Protein AF-A0A2G9V760-F1 (afdb_monomer_lite)

Foldseek 3Di:
DFDKWWDFAWDADPVRDDDLQPTFGPDILDTDRDSCRRVVSIDTDPSDDPPDDPDCVVVDKDKDWDFDADPVRHTPDIDIDIHGPDDPQWDWDFDDPPNDTDIDIHHHDDPD

Secondary structure (DSSP, 8-state):
-PPEE--EE----TTS---TTT---SEESS-SS-TTHHHHT-EE-TTS-TT-----SS-PPEEEEEEEE-TT--EEEEEEEEE-SS-TTPEEEEEEETTEEEEEEE-SS---

Radius of gyration: 19.35 Å; chains: 1; bounding box: 44×24×63 Å

InterPro domains:
  IPR006862 Acyl-CoA thioester hydrolase/bile acid-CoA amino acid N-acetyltransferase [PF04775] (7-97)
  IPR042490 Acyl-CoA thioester hydrolase/BAAT, N-terminal [G3DSA:2.60.40.2240] (4-86)

Organism: Teladorsagia circumcincta (NCBI:txid45464)

Sequence (112 aa):
MGMLFGRGVYKADNQGVIDLAKTAPLRGTYAGVRPMGLFEGLMPSDKFRFGNYCKCTPPDPFHFDLELRDDACKLLQSTPLIKRWLHPAVLRKEIEEDGICGTLFLPPGKTH

pLDDT: mean 89.63, std 10.76, range [46.47, 98.0]

Structure (mmCIF, N/CA/C/O backbone):
data_AF-A0A2G9V760-F1
#
_entry.id   AF-A0A2G9V760-F1
#
loop_
_atom_site.group_PDB
_atom_site.id
_atom_site.t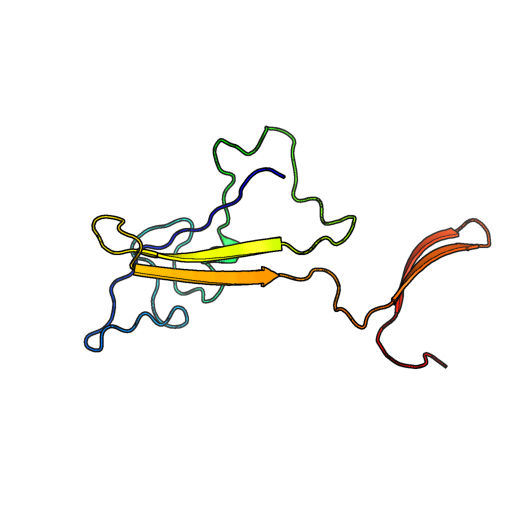ype_symbol
_atom_site.label_atom_id
_atom_site.label_alt_id
_atom_site.label_comp_id
_atom_site.label_asym_id
_atom_site.label_entity_id
_atom_site.label_seq_id
_atom_site.pdbx_PDB_ins_code
_atom_site.Cartn_x
_atom_site.Cartn_y
_atom_site.Cartn_z
_atom_site.occupancy
_atom_site.B_iso_or_equiv
_atom_site.auth_seq_id
_atom_site.auth_comp_id
_atom_site.auth_asym_id
_atom_site.auth_atom_id
_atom_site.pdbx_PDB_model_num
ATOM 1 N N . MET A 1 1 ? 6.335 12.071 12.307 1.00 60.12 1 MET A N 1
ATOM 2 C CA . MET A 1 1 ? 6.426 10.764 11.624 1.00 60.12 1 MET A CA 1
ATOM 3 C C . MET A 1 1 ? 7.579 10.846 10.634 1.00 60.12 1 MET A C 1
ATOM 5 O O . MET A 1 1 ? 7.648 11.842 9.927 1.00 60.12 1 MET A O 1
ATOM 9 N N . GLY A 1 2 ? 8.518 9.897 10.621 1.00 71.12 2 GLY A N 1
ATOM 10 C CA . GLY A 1 2 ? 9.500 9.843 9.532 1.00 71.12 2 GLY A CA 1
ATOM 11 C C . GLY A 1 2 ? 8.804 9.478 8.218 1.00 71.12 2 GLY A C 1
ATOM 12 O O . GLY A 1 2 ? 7.768 8.817 8.245 1.00 71.12 2 GLY A O 1
ATOM 13 N 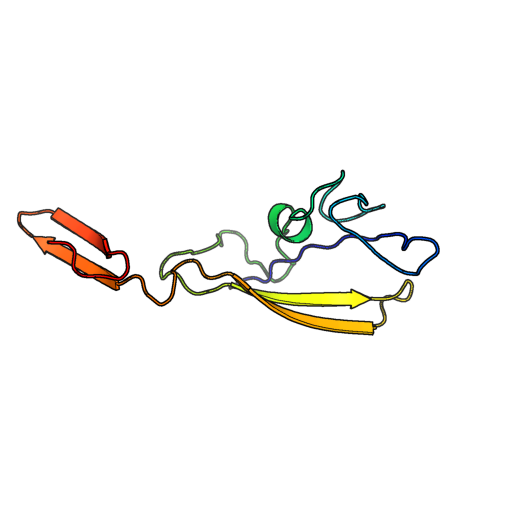N . MET A 1 3 ? 9.341 9.915 7.082 1.00 83.38 3 MET A N 1
ATOM 14 C CA . MET A 1 3 ? 8.775 9.570 5.777 1.00 83.38 3 MET A CA 1
ATOM 15 C C . MET A 1 3 ? 9.224 8.159 5.383 1.00 83.38 3 MET A C 1
ATOM 17 O O . MET A 1 3 ? 10.420 7.857 5.428 1.00 83.38 3 MET A O 1
ATOM 21 N N . LEU A 1 4 ? 8.265 7.312 5.019 1.00 89.44 4 LEU A N 1
ATOM 22 C CA . LEU A 1 4 ? 8.499 6.036 4.347 1.00 89.44 4 LEU A CA 1
ATOM 23 C C . LEU A 1 4 ? 8.314 6.233 2.846 1.00 89.44 4 LEU A C 1
ATOM 25 O O . LEU A 1 4 ? 7.501 7.058 2.430 1.00 89.44 4 LEU A O 1
ATOM 29 N N . PHE A 1 5 ? 9.030 5.461 2.041 1.00 93.06 5 PHE A N 1
ATOM 30 C CA . PHE A 1 5 ? 8.857 5.476 0.596 1.00 93.06 5 PHE A CA 1
ATOM 31 C C . PHE A 1 5 ? 8.963 4.069 0.014 1.00 93.06 5 PHE A C 1
ATOM 33 O O . PHE A 1 5 ? 9.691 3.219 0.522 1.00 93.06 5 PHE A O 1
ATOM 40 N N . GLY A 1 6 ? 8.237 3.841 -1.073 1.00 95.62 6 GLY A N 1
ATOM 41 C CA . GLY A 1 6 ? 8.337 2.652 -1.908 1.00 95.62 6 GLY A CA 1
ATOM 42 C C . GLY A 1 6 ? 8.549 3.102 -3.344 1.00 95.62 6 GLY A C 1
ATOM 43 O O . GLY A 1 6 ? 8.011 4.128 -3.757 1.00 95.62 6 GLY A O 1
ATOM 44 N N . ARG A 1 7 ? 9.366 2.376 -4.106 1.00 96.44 7 ARG A N 1
ATOM 45 C CA . ARG A 1 7 ? 9.651 2.727 -5.503 1.00 96.44 7 ARG A CA 1
ATOM 46 C C . ARG A 1 7 ? 9.768 1.473 -6.345 1.00 96.44 7 ARG A C 1
ATOM 48 O O . ARG A 1 7 ? 10.440 0.530 -5.941 1.00 96.44 7 ARG A O 1
ATOM 55 N N . GLY A 1 8 ? 9.214 1.510 -7.548 1.00 97.31 8 GLY A N 1
ATOM 56 C CA . GLY A 1 8 ? 9.463 0.527 -8.595 1.00 97.31 8 GLY A CA 1
ATOM 57 C C . GLY A 1 8 ? 9.684 1.232 -9.927 1.00 97.31 8 GLY A C 1
ATOM 58 O O . GLY A 1 8 ? 9.033 2.230 -10.217 1.00 97.31 8 GLY A O 1
ATOM 59 N N . VAL A 1 9 ? 10.636 0.739 -10.712 1.00 97.75 9 VAL A N 1
ATOM 60 C CA . VAL A 1 9 ? 10.829 1.135 -12.109 1.00 97.75 9 VAL A CA 1
ATOM 61 C C . VAL A 1 9 ? 10.237 0.036 -12.968 1.00 97.75 9 VAL A C 1
ATOM 63 O O . VAL A 1 9 ? 10.626 -1.121 -12.823 1.00 97.75 9 VAL A O 1
ATOM 66 N N . TYR A 1 10 ? 9.323 0.392 -13.860 1.00 97.56 10 TYR A N 1
ATOM 67 C CA . TYR A 1 10 ? 8.603 -0.553 -14.706 1.00 97.56 10 TYR A CA 1
ATOM 68 C C . TYR A 1 10 ? 8.820 -0.209 -16.169 1.00 97.56 10 TYR A C 1
ATOM 70 O O . TYR A 1 10 ? 9.096 0.937 -16.518 1.00 97.56 10 TYR A O 1
ATOM 78 N N . LYS A 1 11 ? 8.655 -1.215 -17.020 1.00 96.31 11 LYS A N 1
ATOM 79 C CA . LYS A 1 11 ? 8.477 -1.015 -18.450 1.00 96.31 11 LYS A CA 1
ATOM 80 C C . LYS A 1 11 ? 6.988 -1.151 -18.740 1.00 96.31 11 LYS A C 1
ATOM 82 O O . LYS A 1 11 ? 6.410 -2.183 -18.410 1.00 96.31 11 LYS A O 1
ATOM 87 N N . ALA A 1 12 ? 6.391 -0.113 -19.314 1.00 96.12 12 ALA A N 1
ATOM 88 C CA . ALA A 1 12 ? 5.029 -0.199 -19.816 1.00 96.12 12 ALA A CA 1
ATOM 89 C C . ALA A 1 12 ? 4.956 -1.191 -20.988 1.00 96.12 12 ALA A C 1
ATOM 91 O O . ALA A 1 12 ? 5.943 -1.393 -21.704 1.00 96.12 12 ALA A O 1
ATOM 92 N N . ASP A 1 13 ? 3.800 -1.816 -21.169 1.00 95.75 13 ASP A N 1
ATOM 93 C CA . ASP A 1 13 ? 3.550 -2.676 -22.320 1.00 95.75 13 ASP A CA 1
ATOM 94 C C . ASP A 1 13 ? 3.401 -1.870 -23.627 1.00 95.75 13 ASP A C 1
ATOM 96 O O . ASP A 1 13 ? 3.537 -0.644 -23.662 1.00 95.75 13 ASP A O 1
ATOM 100 N N . ASN A 1 14 ? 3.116 -2.563 -24.733 1.00 96.94 14 ASN A N 1
ATOM 101 C CA . ASN A 1 14 ? 2.961 -1.938 -26.051 1.00 96.94 14 ASN A CA 1
ATOM 102 C C . ASN A 1 14 ? 1.758 -0.978 -26.139 1.00 96.94 14 ASN A C 1
ATOM 104 O O . ASN A 1 14 ? 1.645 -0.247 -27.120 1.00 96.94 14 ASN A O 1
ATOM 108 N N . GLN A 1 15 ? 0.860 -0.986 -25.149 1.00 97.25 15 GLN A N 1
ATOM 109 C CA . GLN A 1 15 ? -0.266 -0.060 -25.033 1.00 97.25 15 GLN A CA 1
ATOM 110 C C . GLN A 1 15 ? 0.025 1.090 -24.055 1.00 97.25 15 GLN A C 1
ATOM 112 O O . GLN A 1 15 ? -0.831 1.948 -23.852 1.00 97.25 15 GLN A O 1
ATOM 117 N N . GLY A 1 16 ? 1.221 1.138 -23.460 1.00 95.62 16 GLY A N 1
ATOM 118 C CA . GLY A 1 16 ? 1.589 2.150 -22.472 1.00 95.62 16 GLY A CA 1
ATOM 119 C C . GLY A 1 16 ? 1.038 1.870 -21.071 1.00 95.62 16 GLY A C 1
ATOM 120 O O . GLY A 1 16 ? 0.992 2.783 -20.249 1.00 95.62 16 GLY A O 1
ATOM 121 N N . VAL A 1 17 ? 0.637 0.629 -20.773 1.00 96.88 17 VAL A N 1
ATOM 122 C CA . VAL A 1 17 ? 0.046 0.248 -19.484 1.00 96.88 17 VAL A CA 1
ATOM 123 C C . VAL A 1 17 ? 1.081 -0.430 -18.587 1.00 96.88 17 VAL A C 1
ATOM 125 O O . VAL A 1 17 ? 1.886 -1.252 -19.025 1.00 96.88 17 VAL A O 1
ATOM 128 N N . ILE A 1 18 ? 1.049 -0.092 -17.296 1.00 95.94 18 ILE A N 1
ATOM 129 C CA . ILE A 1 18 ? 1.782 -0.799 -16.240 1.00 95.94 18 ILE A CA 1
ATOM 130 C C . ILE A 1 18 ? 0.749 -1.476 -15.337 1.00 95.94 18 ILE A C 1
ATOM 132 O O . ILE A 1 18 ? 0.133 -0.832 -14.491 1.00 95.94 18 ILE A O 1
ATOM 136 N N . ASP A 1 19 ? 0.566 -2.784 -15.511 1.00 96.69 19 ASP A N 1
ATOM 137 C CA . ASP A 1 19 ? -0.278 -3.607 -14.640 1.00 96.69 19 ASP A CA 1
ATOM 138 C C . ASP A 1 19 ? 0.586 -4.265 -13.554 1.00 96.69 19 ASP A C 1
ATOM 140 O O . ASP A 1 19 ? 1.321 -5.222 -13.822 1.00 96.69 19 ASP A O 1
ATOM 144 N N . LEU A 1 20 ? 0.499 -3.756 -12.320 1.00 96.19 20 LEU A N 1
ATOM 145 C CA . LEU A 1 20 ? 1.271 -4.247 -11.170 1.00 96.19 20 LEU A CA 1
ATOM 146 C C . LEU A 1 20 ? 0.913 -5.685 -10.759 1.00 96.19 20 LEU A C 1
ATOM 148 O O . LEU A 1 20 ? 1.691 -6.328 -10.055 1.00 96.19 20 LEU A O 1
ATOM 152 N N . ALA A 1 21 ? -0.236 -6.210 -11.198 1.00 97.19 21 ALA A N 1
ATOM 153 C CA . ALA A 1 21 ? -0.617 -7.597 -10.947 1.00 97.19 21 ALA A CA 1
ATOM 154 C C . ALA A 1 21 ? 0.025 -8.591 -11.921 1.00 97.19 21 ALA A C 1
ATOM 156 O O . ALA A 1 21 ? -0.049 -9.797 -11.698 1.00 97.19 21 ALA A O 1
ATOM 157 N N . LYS A 1 22 ? 0.666 -8.097 -12.985 1.00 96.88 22 LYS A N 1
ATOM 158 C CA . LYS A 1 22 ? 1.309 -8.923 -14.020 1.00 96.88 22 LYS A CA 1
ATOM 159 C C . LYS A 1 22 ? 2.774 -8.568 -14.249 1.00 96.88 22 LYS A C 1
ATOM 161 O O . LYS A 1 22 ? 3.536 -9.396 -14.737 1.00 96.88 22 LYS A O 1
ATOM 166 N N . THR A 1 23 ? 3.174 -7.352 -13.889 1.00 96.88 23 THR A N 1
ATOM 167 C CA . THR A 1 23 ? 4.486 -6.794 -14.216 1.00 96.88 23 THR A CA 1
ATOM 168 C C . THR A 1 23 ? 5.321 -6.641 -12.955 1.00 96.88 23 THR A C 1
ATOM 170 O O . THR A 1 23 ? 4.978 -5.879 -12.052 1.00 96.88 23 THR A O 1
ATOM 173 N N . ALA A 1 24 ? 6.449 -7.344 -12.898 1.00 97.31 24 ALA A N 1
ATOM 174 C CA . ALA A 1 24 ? 7.447 -7.121 -11.861 1.00 97.31 24 ALA A CA 1
ATOM 175 C C . ALA A 1 24 ? 8.219 -5.814 -12.135 1.00 97.31 24 ALA A C 1
ATOM 177 O O . ALA A 1 24 ? 8.462 -5.482 -13.300 1.00 97.31 24 ALA A O 1
ATOM 178 N N . PRO A 1 25 ? 8.655 -5.078 -11.098 1.00 97.88 25 PRO A N 1
ATOM 179 C CA . PRO A 1 25 ? 9.570 -3.964 -11.297 1.00 97.88 25 PRO A CA 1
ATOM 180 C C . PRO A 1 25 ? 10.914 -4.475 -11.832 1.00 97.88 25 PRO A C 1
ATOM 182 O O . PRO A 1 25 ? 11.426 -5.501 -11.388 1.00 97.88 25 PRO A O 1
ATOM 185 N N . LEU A 1 26 ? 11.525 -3.713 -12.738 1.00 97.75 26 LEU A N 1
ATOM 186 C CA . LEU A 1 26 ? 12.900 -3.925 -13.202 1.00 97.75 26 LEU A CA 1
ATOM 187 C C . LEU A 1 26 ? 13.913 -3.684 -12.075 1.00 97.75 26 LEU A C 1
ATOM 189 O O . LEU A 1 26 ? 14.950 -4.334 -12.003 1.00 97.75 26 LEU A O 1
ATOM 193 N N . ARG A 1 27 ? 13.617 -2.709 -11.209 1.00 97.00 27 ARG A N 1
ATOM 194 C CA . ARG A 1 27 ? 14.373 -2.375 -9.995 1.00 97.00 27 ARG A CA 1
ATOM 195 C C . ARG A 1 27 ? 13.495 -1.573 -9.046 1.00 97.00 27 ARG A C 1
ATOM 197 O O . ARG A 1 27 ? 12.563 -0.902 -9.487 1.00 97.00 27 ARG A O 1
ATOM 204 N N . GLY A 1 28 ? 13.823 -1.562 -7.761 1.00 96.06 28 GLY A N 1
ATOM 205 C CA . GLY A 1 28 ? 13.020 -0.845 -6.779 1.00 96.06 28 GLY A CA 1
ATOM 206 C C . GLY A 1 28 ? 13.266 -1.305 -5.355 1.00 96.06 28 GLY A C 1
ATOM 207 O O . GLY A 1 28 ? 14.271 -1.946 -5.067 1.00 96.06 28 GLY A O 1
ATOM 208 N N . THR A 1 29 ? 12.322 -0.974 -4.482 1.00 97.06 29 THR A N 1
ATOM 209 C CA . THR A 1 29 ? 12.298 -1.395 -3.077 1.00 97.06 29 THR A CA 1
ATOM 210 C C . THR A 1 29 ? 11.674 -2.784 -2.886 1.00 97.06 29 THR A C 1
ATOM 212 O O . THR A 1 29 ? 11.623 -3.300 -1.775 1.00 97.06 29 THR A O 1
ATOM 215 N N . TYR A 1 30 ? 11.215 -3.418 -3.969 1.00 97.50 30 TYR A N 1
ATOM 216 C CA . TYR A 1 30 ? 10.726 -4.793 -3.985 1.00 97.50 30 TYR A CA 1
ATOM 217 C C . TYR A 1 30 ? 11.031 -5.468 -5.336 1.00 97.50 30 TYR A C 1
ATOM 219 O O . TYR A 1 30 ? 11.431 -4.799 -6.290 1.00 97.50 30 TYR A O 1
ATOM 227 N N . ALA A 1 31 ? 10.840 -6.789 -5.415 1.00 97.44 31 ALA A N 1
ATOM 228 C CA . ALA A 1 31 ? 11.064 -7.599 -6.616 1.00 97.44 31 ALA A CA 1
ATOM 229 C C . ALA A 1 31 ? 9.935 -8.623 -6.829 1.00 97.44 31 ALA A C 1
ATOM 231 O O . ALA A 1 31 ? 9.210 -8.952 -5.890 1.00 97.44 31 ALA A O 1
ATOM 232 N N . GLY A 1 32 ? 9.816 -9.162 -8.045 1.00 97.62 32 GLY A N 1
ATOM 233 C CA . GLY A 1 32 ? 8.759 -10.109 -8.416 1.00 97.62 32 GLY A CA 1
ATOM 234 C C . GLY A 1 32 ? 7.397 -9.447 -8.655 1.00 97.62 32 GLY A C 1
ATOM 235 O O . GLY A 1 32 ? 7.222 -8.248 -8.437 1.00 97.62 32 GLY A O 1
ATOM 236 N N . VAL A 1 33 ? 6.428 -10.229 -9.137 1.00 98.00 33 VAL A N 1
ATOM 237 C CA . VAL A 1 33 ? 5.064 -9.747 -9.397 1.00 98.00 33 VAL A CA 1
ATOM 238 C C . VAL A 1 33 ? 4.306 -9.677 -8.073 1.00 98.00 33 VAL A C 1
ATOM 240 O O . VAL A 1 33 ? 3.873 -10.697 -7.540 1.00 98.00 33 VAL A O 1
ATOM 243 N N . ARG A 1 34 ? 4.194 -8.466 -7.518 1.00 97.25 34 ARG A N 1
ATOM 244 C CA . ARG A 1 34 ? 3.496 -8.193 -6.256 1.00 97.25 34 ARG A CA 1
ATOM 245 C C . ARG A 1 34 ? 2.632 -6.936 -6.403 1.00 97.25 34 ARG A C 1
ATOM 247 O O . ARG A 1 34 ? 3.186 -5.840 -6.316 1.00 97.25 34 ARG A O 1
ATOM 254 N N . PRO A 1 35 ? 1.297 -7.060 -6.558 1.00 96.25 35 PRO A N 1
ATOM 255 C CA . PRO A 1 35 ? 0.402 -5.907 -6.709 1.00 96.25 35 PRO A CA 1
ATOM 256 C C . PRO A 1 35 ? 0.557 -4.858 -5.597 1.00 96.25 35 PRO A C 1
ATOM 258 O O . PRO A 1 35 ? 0.512 -3.659 -5.855 1.00 96.25 35 PRO A O 1
ATOM 261 N N . MET A 1 36 ? 0.797 -5.312 -4.362 1.00 96.69 36 MET A N 1
ATOM 262 C CA . MET A 1 36 ? 0.987 -4.467 -3.178 1.00 96.69 36 MET A CA 1
ATOM 263 C C . MET A 1 36 ? 2.459 -4.175 -2.860 1.00 96.69 36 MET A C 1
ATOM 265 O O . MET A 1 36 ? 2.764 -3.577 -1.828 1.00 96.69 36 MET A O 1
ATOM 269 N N . GLY A 1 37 ? 3.387 -4.539 -3.750 1.00 96.81 37 GLY A N 1
ATOM 270 C CA . GLY A 1 37 ? 4.824 -4.487 -3.485 1.00 96.81 37 GLY A CA 1
ATOM 271 C C . GLY A 1 37 ? 5.353 -3.093 -3.134 1.00 96.81 37 GLY A C 1
ATOM 272 O O . GLY A 1 37 ? 6.284 -2.984 -2.339 1.00 96.81 37 GLY A O 1
ATOM 273 N N . LEU A 1 38 ? 4.728 -2.023 -3.645 1.00 95.81 38 LEU A N 1
ATOM 274 C CA . LEU A 1 38 ? 5.072 -0.640 -3.280 1.00 95.81 38 LEU A CA 1
ATOM 275 C C . LEU A 1 38 ? 4.806 -0.328 -1.798 1.00 95.81 38 LEU A C 1
ATOM 277 O O . LEU A 1 38 ? 5.512 0.492 -1.218 1.00 95.81 38 LEU A O 1
ATOM 281 N N . PHE A 1 39 ? 3.816 -0.983 -1.187 1.00 94.38 39 PHE A N 1
ATOM 282 C CA . PHE A 1 39 ? 3.441 -0.798 0.216 1.00 94.38 39 PHE A CA 1
ATOM 283 C C . PHE A 1 39 ? 4.109 -1.822 1.142 1.00 94.38 39 PHE A C 1
ATOM 285 O O . PHE A 1 39 ? 4.413 -1.512 2.290 1.00 94.38 39 PHE A O 1
ATOM 292 N N . GLU A 1 40 ? 4.347 -3.038 0.654 1.00 93.12 40 GLU A N 1
ATOM 293 C CA . GLU A 1 40 ? 5.047 -4.094 1.399 1.00 93.12 40 GLU A CA 1
ATOM 294 C C . GLU A 1 40 ? 6.552 -3.821 1.500 1.00 93.12 40 GLU A C 1
ATOM 296 O O . GLU A 1 40 ? 7.169 -4.092 2.525 1.00 93.12 40 GLU A O 1
ATOM 301 N N . GLY A 1 41 ? 7.142 -3.259 0.442 1.00 93.56 41 GLY A N 1
ATOM 302 C CA . GLY A 1 41 ? 8.555 -2.896 0.363 1.00 93.56 41 GLY A CA 1
ATOM 303 C C . GLY A 1 41 ? 8.833 -1.445 0.752 1.00 93.56 41 GLY A C 1
ATOM 304 O O . GLY A 1 41 ? 9.705 -0.823 0.151 1.00 93.56 41 GLY A O 1
ATOM 305 N N . LEU A 1 42 ? 8.065 -0.860 1.676 1.00 92.62 42 LEU A N 1
ATOM 306 C CA . LEU A 1 42 ? 8.334 0.497 2.158 1.00 92.62 42 LEU A CA 1
ATOM 307 C C . LEU A 1 42 ? 9.649 0.537 2.945 1.00 92.62 42 LEU A C 1
ATOM 309 O O . LEU A 1 42 ? 9.879 -0.272 3.841 1.00 92.62 42 LEU A O 1
ATOM 313 N N . MET A 1 43 ? 10.489 1.524 2.646 1.00 91.31 43 MET A N 1
ATOM 314 C CA . MET A 1 43 ? 11.752 1.781 3.334 1.00 91.31 43 MET A CA 1
ATOM 315 C C . MET A 1 43 ? 11.716 3.137 4.055 1.00 91.31 43 MET A C 1
ATOM 317 O O . MET A 1 43 ? 11.064 4.072 3.578 1.00 91.31 43 MET A O 1
ATOM 321 N N . PRO A 1 44 ? 12.415 3.286 5.194 1.00 88.81 44 PRO A N 1
ATOM 322 C CA . PRO A 1 44 ? 12.620 4.586 5.822 1.00 88.81 44 PRO A CA 1
ATOM 323 C C . PRO A 1 44 ? 13.459 5.498 4.924 1.00 88.81 44 PRO A C 1
ATOM 325 O O . PRO A 1 44 ? 14.487 5.088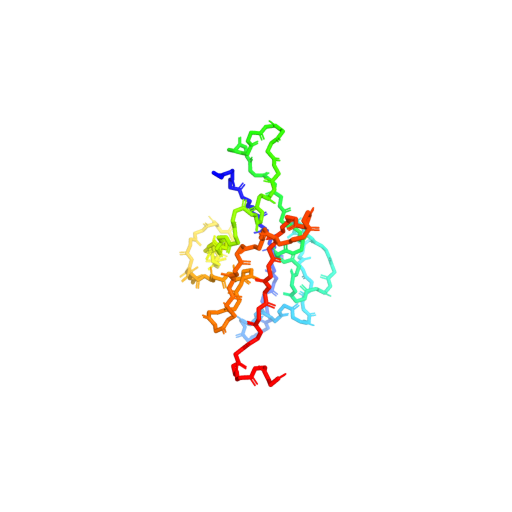 4.396 1.00 88.81 44 PRO A O 1
ATOM 328 N N . SER A 1 45 ? 13.023 6.747 4.762 1.00 86.12 45 SER A N 1
ATOM 329 C CA . SER A 1 45 ? 13.866 7.810 4.197 1.00 86.12 45 SER A CA 1
ATOM 330 C C . SER A 1 45 ? 14.889 8.309 5.220 1.00 86.12 45 SER A C 1
ATOM 332 O O . SER A 1 45 ? 14.744 8.070 6.417 1.00 86.12 45 SER A O 1
ATOM 334 N N . ASP A 1 46 ? 15.843 9.128 4.777 1.00 81.31 46 ASP A N 1
ATOM 335 C CA . ASP A 1 46 ? 16.827 9.789 5.652 1.00 81.31 46 ASP A CA 1
ATOM 336 C C . ASP A 1 46 ? 16.184 10.675 6.737 1.00 81.31 46 ASP A C 1
ATOM 338 O O . ASP A 1 46 ? 16.786 10.977 7.766 1.00 81.31 46 ASP A O 1
ATOM 342 N N . LYS A 1 47 ? 14.921 11.079 6.542 1.00 76.00 47 LYS A N 1
ATOM 343 C CA . LYS A 1 47 ? 14.135 11.841 7.527 1.00 76.00 47 LYS A CA 1
ATOM 344 C C . LYS A 1 47 ? 13.549 10.956 8.633 1.00 76.00 47 LYS A C 1
ATOM 346 O O . LYS A 1 47 ? 12.894 11.456 9.552 1.00 76.00 47 LYS A O 1
ATOM 351 N N . PHE A 1 48 ? 13.730 9.642 8.552 1.00 75.81 48 PHE A N 1
ATOM 352 C CA . PHE A 1 48 ? 13.254 8.689 9.537 1.00 75.81 48 PHE A CA 1
ATOM 353 C C . PHE A 1 48 ? 14.298 8.520 10.647 1.00 75.81 48 PHE A C 1
ATOM 355 O O . PHE A 1 48 ? 15.302 7.832 10.490 1.00 75.81 48 PHE A O 1
ATOM 362 N N . ARG A 1 49 ? 14.070 9.177 11.792 1.00 71.94 49 ARG A N 1
ATOM 363 C CA . ARG A 1 49 ? 14.989 9.089 12.940 1.00 71.94 49 ARG A CA 1
ATOM 364 C C . ARG A 1 49 ? 15.112 7.649 13.444 1.00 71.94 49 ARG A C 1
ATOM 366 O O . ARG A 1 49 ? 14.105 6.958 13.602 1.00 71.94 49 ARG A O 1
ATOM 373 N N . PHE A 1 50 ? 16.342 7.249 13.758 1.00 64.25 50 PHE A N 1
ATOM 374 C CA . PHE A 1 50 ? 16.657 5.969 14.388 1.00 64.25 50 PHE A CA 1
ATOM 375 C C . PHE A 1 50 ? 15.845 5.782 15.682 1.00 64.25 50 PHE A C 1
ATOM 377 O O . PHE A 1 50 ? 15.715 6.715 16.472 1.00 64.25 50 PHE A O 1
ATOM 384 N N . GLY A 1 51 ? 15.268 4.594 15.878 1.00 66.19 51 GLY A N 1
ATOM 385 C CA . GLY A 1 51 ? 14.419 4.276 17.035 1.00 66.19 51 GLY A CA 1
ATOM 386 C C . GLY A 1 51 ? 12.936 4.641 16.887 1.00 66.19 51 GLY A C 1
ATOM 387 O O . GLY A 1 51 ? 12.129 4.248 17.729 1.00 66.19 51 GLY A O 1
ATOM 388 N N . ASN A 1 52 ? 12.536 5.330 15.812 1.00 66.62 52 ASN A N 1
ATOM 389 C CA . ASN A 1 52 ? 11.120 5.437 15.473 1.00 66.62 52 ASN A CA 1
ATOM 390 C C . ASN A 1 52 ? 10.607 4.111 14.897 1.00 66.62 52 ASN A C 1
ATOM 392 O O . ASN A 1 52 ? 11.291 3.433 14.138 1.00 66.62 52 ASN A O 1
ATOM 396 N N . TYR A 1 53 ? 9.366 3.772 15.213 1.00 66.75 53 TYR A N 1
ATOM 397 C CA . TYR A 1 53 ? 8.619 2.689 14.581 1.00 66.75 53 TYR A CA 1
ATOM 398 C C . TYR A 1 53 ? 7.304 3.248 14.037 1.00 66.75 53 TYR A C 1
ATOM 400 O O . TYR A 1 53 ? 6.889 4.355 14.395 1.00 66.75 53 TYR A O 1
ATOM 408 N N . CYS A 1 54 ? 6.650 2.499 13.152 1.00 66.94 54 CYS A N 1
ATOM 409 C CA . CYS A 1 54 ? 5.316 2.849 12.675 1.00 66.94 54 CYS A CA 1
ATOM 410 C C . CYS A 1 54 ? 4.321 2.767 13.835 1.00 66.94 54 CYS A C 1
ATOM 412 O O . CYS A 1 54 ? 3.806 1.694 14.146 1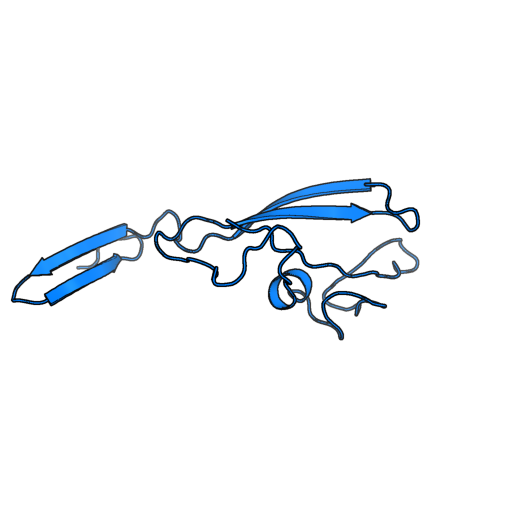.00 66.94 54 CYS A O 1
ATOM 414 N N . LYS A 1 55 ? 4.066 3.900 14.496 1.00 66.38 55 LYS A N 1
ATOM 415 C CA . LYS A 1 55 ? 3.016 3.991 15.508 1.00 66.38 55 LYS A CA 1
ATOM 416 C C . LYS A 1 55 ? 1.670 3.841 14.808 1.00 66.38 55 LYS A C 1
ATOM 418 O O . LYS A 1 55 ? 1.315 4.661 13.969 1.00 66.38 55 LYS A O 1
ATOM 423 N N . CYS A 1 56 ? 0.961 2.774 15.156 1.00 68.38 56 CYS A N 1
ATOM 424 C CA . CYS A 1 56 ? -0.421 2.526 14.738 1.00 68.38 56 CYS A CA 1
ATOM 425 C C . CYS A 1 56 ? -1.413 2.839 15.873 1.00 68.38 56 CYS A C 1
ATOM 427 O O . CYS A 1 56 ? -2.598 2.538 15.759 1.00 68.38 56 CYS A O 1
ATOM 429 N N . THR A 1 57 ? -0.912 3.422 16.970 1.00 72.44 57 THR A N 1
ATOM 430 C CA . THR A 1 57 ? -1.694 3.873 18.122 1.00 72.44 57 THR A CA 1
ATOM 431 C C . THR A 1 57 ? -1.307 5.324 18.445 1.00 72.44 57 THR A C 1
ATOM 433 O O . THR A 1 57 ? -0.133 5.566 18.751 1.00 72.44 57 THR A O 1
ATOM 436 N N . PRO A 1 58 ? -2.254 6.281 18.389 1.00 75.06 58 PRO A N 1
ATOM 437 C CA . PRO A 1 58 ? -3.628 6.109 17.896 1.00 75.06 58 PRO A CA 1
ATOM 438 C C . PRO A 1 58 ? -3.658 5.655 16.416 1.00 75.06 58 PRO A C 1
ATOM 440 O O . PRO A 1 58 ? -2.642 5.778 15.728 1.00 75.06 58 PRO A O 1
ATOM 443 N N . PRO A 1 59 ? -4.773 5.070 15.928 1.00 83.06 59 PRO A N 1
ATOM 444 C CA . PRO A 1 59 ? -4.883 4.486 14.584 1.00 83.06 59 PRO A CA 1
ATOM 445 C C . PRO A 1 59 ? -4.998 5.548 13.477 1.00 83.06 59 PRO A C 1
ATOM 447 O O . PRO A 1 59 ? -5.899 5.501 12.634 1.00 83.06 59 PRO A O 1
ATOM 450 N N . ASP A 1 60 ? -4.073 6.506 13.475 1.00 85.81 60 ASP A N 1
ATOM 451 C CA . ASP A 1 60 ? -4.019 7.610 12.527 1.00 85.81 60 ASP A CA 1
ATOM 452 C C . ASP A 1 60 ? -3.741 7.084 11.115 1.00 85.81 60 ASP A C 1
ATOM 454 O O . ASP A 1 60 ? -2.785 6.325 10.913 1.00 85.81 60 ASP A O 1
ATOM 458 N N . PRO A 1 61 ? -4.551 7.463 10.112 1.00 90.06 61 PRO A N 1
ATOM 459 C CA . PRO A 1 61 ? -4.394 6.949 8.762 1.00 90.06 61 PRO A CA 1
ATOM 460 C C . PRO A 1 61 ? -3.036 7.332 8.171 1.00 90.06 61 PRO A C 1
ATOM 462 O O . PRO A 1 61 ? -2.504 8.417 8.404 1.00 90.06 61 PRO A O 1
ATOM 465 N N . PHE A 1 62 ? -2.487 6.444 7.346 1.00 89.75 62 PHE A N 1
ATOM 466 C CA . PHE A 1 62 ? -1.301 6.766 6.563 1.00 89.75 62 PHE A CA 1
ATOM 467 C C . PHE A 1 62 ? -1.726 7.444 5.269 1.00 89.75 62 PHE A C 1
ATOM 469 O O . PHE A 1 62 ? -2.565 6.925 4.530 1.00 89.75 62 PHE A O 1
ATOM 476 N N . HIS A 1 63 ? -1.113 8.590 5.006 1.00 92.19 63 HIS A N 1
ATOM 477 C CA . HIS A 1 63 ? -1.266 9.335 3.770 1.00 92.19 63 HIS A CA 1
ATOM 478 C C . HIS A 1 63 ? -0.076 9.029 2.863 1.00 92.19 63 HIS A C 1
ATOM 480 O O . HIS A 1 63 ? 1.075 9.139 3.288 1.00 92.19 63 HIS A O 1
ATOM 486 N N . PHE A 1 64 ? -0.367 8.624 1.633 1.00 93.69 64 PHE A N 1
ATOM 487 C CA . PHE A 1 64 ? 0.618 8.356 0.595 1.00 93.69 64 PHE A CA 1
ATOM 488 C C . PHE A 1 64 ? 0.318 9.222 -0.620 1.00 93.69 64 PHE A C 1
ATOM 490 O O . PHE A 1 64 ? -0.842 9.370 -0.992 1.00 93.69 64 PHE A O 1
ATOM 497 N N . ASP A 1 65 ? 1.364 9.700 -1.280 1.00 95.69 65 ASP A N 1
ATOM 498 C CA . ASP A 1 65 ? 1.269 10.249 -2.627 1.00 95.69 65 ASP A CA 1
ATOM 499 C C . ASP A 1 65 ? 1.797 9.191 -3.599 1.00 95.69 65 ASP A C 1
ATOM 501 O O . ASP A 1 65 ? 2.979 8.840 -3.574 1.00 95.69 65 ASP A O 1
ATOM 505 N N . LEU A 1 66 ? 0.907 8.621 -4.416 1.00 96.69 66 LEU A N 1
ATOM 506 C CA . LEU A 1 66 ? 1.298 7.691 -5.469 1.00 96.69 66 LEU A CA 1
ATOM 507 C C . LEU A 1 66 ? 1.714 8.491 -6.698 1.00 96.69 66 LEU A C 1
ATOM 509 O O . LEU A 1 66 ? 0.874 9.081 -7.374 1.00 96.69 66 LEU A O 1
ATOM 513 N N . GLU A 1 67 ? 3.007 8.480 -6.995 1.00 97.50 67 GLU A N 1
ATOM 514 C CA . GLU A 1 67 ? 3.590 9.248 -8.090 1.00 97.50 67 GLU A CA 1
ATOM 515 C C . GLU A 1 67 ? 3.981 8.358 -9.275 1.00 97.50 67 GLU A C 1
ATOM 517 O O . GLU A 1 67 ? 4.667 7.346 -9.116 1.00 97.50 67 GLU A O 1
ATOM 522 N N . LEU A 1 68 ? 3.614 8.791 -10.481 1.00 97.56 68 LEU A N 1
ATOM 523 C CA . LEU A 1 68 ? 4.152 8.292 -11.741 1.00 97.56 68 LEU A CA 1
ATOM 524 C C . LEU A 1 68 ? 5.186 9.289 -12.265 1.00 97.56 68 LEU A C 1
ATOM 526 O O . LEU A 1 68 ? 4.887 10.473 -12.440 1.00 97.56 68 LEU A O 1
ATOM 530 N N . ARG A 1 69 ? 6.397 8.804 -12.536 1.00 97.75 69 ARG A N 1
ATOM 531 C CA . ARG A 1 69 ? 7.512 9.602 -13.055 1.00 97.75 69 ARG A CA 1
ATOM 532 C C . ARG A 1 69 ? 8.067 8.979 -14.333 1.00 97.75 69 ARG A C 1
ATOM 534 O O . ARG A 1 69 ? 8.043 7.755 -14.460 1.00 97.75 69 ARG A O 1
ATOM 541 N N . ASP A 1 70 ? 8.554 9.812 -15.251 1.00 96.00 70 ASP A N 1
ATOM 542 C CA . ASP A 1 70 ? 9.281 9.344 -16.438 1.00 96.00 70 ASP A CA 1
ATOM 543 C C . ASP A 1 70 ? 10.720 8.908 -16.102 1.00 96.00 70 ASP A C 1
ATOM 545 O O . ASP A 1 70 ? 11.154 8.907 -14.944 1.00 96.00 70 ASP A O 1
ATOM 549 N N . ASP A 1 71 ? 11.465 8.498 -17.125 1.00 93.19 71 ASP A N 1
ATOM 550 C CA . ASP A 1 71 ? 12.860 8.067 -17.023 1.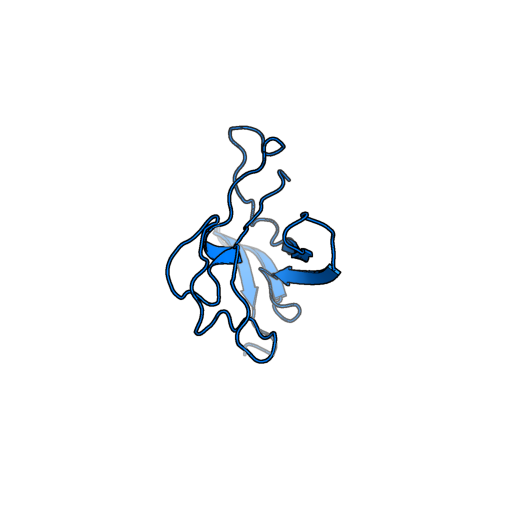00 93.19 71 ASP A CA 1
ATOM 551 C C . ASP A 1 71 ? 13.809 9.190 -16.572 1.00 93.19 71 ASP A C 1
ATOM 553 O O . ASP A 1 71 ? 14.785 8.922 -15.866 1.00 93.19 71 ASP A O 1
ATOM 557 N N . ALA A 1 72 ? 13.478 10.446 -16.881 1.00 95.44 72 ALA A N 1
ATOM 558 C CA . ALA A 1 72 ? 14.149 11.645 -16.382 1.00 95.44 72 ALA A CA 1
ATOM 559 C C . ALA A 1 72 ? 13.711 12.045 -14.954 1.00 95.44 72 ALA A C 1
ATOM 561 O O . ALA A 1 72 ? 14.101 13.102 -14.453 1.00 95.44 72 ALA A O 1
ATOM 562 N N . CYS A 1 73 ? 12.926 11.201 -14.271 1.00 93.00 73 CYS A N 1
ATOM 563 C CA . CYS A 1 73 ? 12.342 11.439 -12.948 1.00 93.00 73 CYS A CA 1
ATOM 564 C C . CYS A 1 73 ? 11.371 12.632 -12.873 1.00 93.00 73 CYS A C 1
ATOM 566 O O . CYS A 1 73 ? 11.017 13.066 -11.765 1.00 93.00 73 CYS A O 1
ATOM 568 N N . LYS A 1 74 ? 10.897 13.150 -14.009 1.00 97.38 74 LYS A N 1
ATOM 569 C CA . LYS A 1 74 ? 9.874 14.195 -14.053 1.00 97.38 74 LYS A CA 1
ATOM 570 C C . LYS A 1 74 ? 8.538 13.602 -13.621 1.00 97.38 74 LYS A C 1
ATOM 572 O O . LYS A 1 74 ? 8.137 12.537 -14.082 1.00 97.38 74 LYS A O 1
ATOM 577 N N . LEU A 1 75 ? 7.841 14.302 -12.728 1.00 97.94 75 LEU A N 1
ATOM 578 C CA . LEU A 1 75 ? 6.504 13.913 -12.290 1.00 97.94 75 LEU A CA 1
ATOM 579 C C . LEU A 1 75 ? 5.517 14.049 -13.455 1.00 97.94 75 LEU A C 1
ATOM 581 O O . LEU A 1 75 ? 5.325 15.146 -13.977 1.00 97.94 75 LEU A O 1
ATOM 585 N N . LEU A 1 76 ? 4.908 12.932 -13.844 1.00 97.38 76 LEU A N 1
ATOM 586 C CA . LEU A 1 76 ? 3.858 12.880 -14.857 1.00 97.38 76 LEU A CA 1
ATOM 587 C C . LEU A 1 76 ? 2.475 12.974 -14.210 1.00 97.38 76 LEU A C 1
ATOM 589 O O . LEU A 1 76 ? 1.614 13.694 -14.705 1.00 97.38 76 LEU A O 1
ATOM 593 N N . GLN A 1 77 ? 2.272 12.268 -13.093 1.00 97.81 77 GLN A N 1
ATOM 594 C CA . GLN A 1 77 ? 1.009 12.260 -12.356 1.00 97.81 77 GLN A CA 1
ATOM 595 C C . GLN A 1 77 ? 1.241 11.944 -10.877 1.00 97.81 77 GLN A C 1
ATOM 597 O O . GLN A 1 77 ? 2.171 11.219 -10.533 1.00 97.81 77 GLN A O 1
ATOM 602 N N . SER A 1 78 ? 0.373 12.460 -10.009 1.00 97.88 78 SER A N 1
ATOM 603 C CA . SER A 1 78 ? 0.308 12.086 -8.597 1.00 97.88 78 SER A CA 1
ATOM 604 C C . SER A 1 78 ? -1.139 11.824 -8.190 1.00 97.88 78 SER A C 1
ATOM 606 O O . SER A 1 78 ? -2.065 12.436 -8.727 1.00 97.88 78 SER A O 1
ATOM 608 N N . THR A 1 79 ? -1.362 10.883 -7.282 1.00 97.62 79 THR A N 1
ATOM 609 C CA . THR A 1 79 ? -2.685 10.573 -6.737 1.00 97.62 79 THR A CA 1
ATOM 610 C C . THR A 1 79 ? -2.577 10.313 -5.237 1.00 97.62 79 THR A C 1
ATOM 612 O O . THR A 1 79 ? -1.824 9.423 -4.835 1.00 97.62 79 THR A O 1
ATOM 615 N N . PRO A 1 80 ? -3.327 11.047 -4.396 1.00 97.31 80 PRO A N 1
ATOM 616 C CA . PRO A 1 80 ? -3.312 10.818 -2.962 1.00 97.31 80 PRO A CA 1
ATOM 617 C C . PRO A 1 80 ? -4.031 9.510 -2.624 1.00 97.31 80 PRO A C 1
ATOM 619 O O . PRO A 1 80 ? -5.115 9.220 -3.133 1.00 97.31 80 PRO A O 1
ATOM 622 N N . LEU A 1 81 ? -3.446 8.735 -1.718 1.00 95.62 81 LEU A N 1
ATOM 623 C CA . LEU A 1 81 ? -3.997 7.495 -1.186 1.00 95.62 81 LEU A CA 1
ATOM 624 C C . LEU A 1 81 ? -4.013 7.546 0.339 1.00 95.62 81 LEU A C 1
ATOM 626 O O . LEU A 1 81 ? -3.100 8.064 0.982 1.00 95.62 81 LEU A O 1
ATOM 630 N N . ILE A 1 82 ? -5.057 6.965 0.926 1.00 94.12 82 ILE A N 1
ATOM 631 C CA . ILE A 1 82 ? -5.226 6.899 2.377 1.00 94.12 82 ILE A CA 1
ATOM 632 C C . ILE A 1 82 ? -5.348 5.435 2.785 1.00 94.12 82 ILE A C 1
ATOM 634 O O . ILE A 1 82 ? -6.310 4.761 2.419 1.00 94.12 82 ILE A O 1
ATOM 638 N N . LYS A 1 83 ? -4.407 4.955 3.600 1.00 91.44 83 LYS A N 1
ATOM 639 C CA . LYS A 1 83 ? -4.523 3.670 4.295 1.00 91.44 83 LYS A CA 1
ATOM 640 C C . LYS A 1 83 ? -5.086 3.920 5.687 1.00 91.44 83 LYS A C 1
ATOM 642 O O . LYS A 1 83 ? -4.413 4.479 6.551 1.00 91.44 83 LYS A O 1
ATOM 647 N N . ARG A 1 84 ? -6.323 3.487 5.912 1.00 91.19 84 ARG A N 1
ATOM 648 C CA . ARG A 1 84 ? -6.986 3.585 7.216 1.00 91.19 84 ARG A CA 1
ATOM 649 C C . ARG A 1 84 ? -6.666 2.353 8.057 1.00 91.19 84 ARG A C 1
ATOM 651 O O . ARG A 1 84 ? -6.849 1.236 7.584 1.00 91.19 84 ARG A O 1
ATOM 658 N N . TRP A 1 85 ? -6.221 2.561 9.294 1.00 87.94 85 TRP A N 1
ATOM 659 C CA . TRP A 1 85 ? -6.090 1.482 10.281 1.00 87.94 85 TRP A CA 1
ATOM 660 C C . TRP A 1 85 ? -7.422 1.153 10.949 1.00 87.94 85 TRP A C 1
ATOM 662 O O . TRP A 1 85 ? -7.679 0.002 11.278 1.00 87.94 85 TRP A O 1
ATOM 672 N N . LEU A 1 86 ? -8.276 2.166 11.108 1.00 89.62 86 LEU A N 1
ATOM 673 C CA . LEU A 1 86 ? -9.615 2.038 11.660 1.00 89.62 86 LEU A CA 1
ATOM 674 C C . LEU A 1 86 ? -10.647 2.386 10.588 1.00 89.62 86 LEU A C 1
ATOM 676 O O . LEU A 1 86 ? -10.608 3.470 9.995 1.00 89.62 86 LEU A O 1
ATOM 680 N N . HIS A 1 87 ? -11.574 1.465 10.329 1.00 89.75 87 HIS A N 1
ATOM 681 C CA . HIS A 1 87 ? -12.702 1.748 9.450 1.00 89.75 87 HIS A CA 1
ATOM 682 C C . HIS A 1 87 ? -13.573 2.855 10.079 1.00 89.75 87 HIS A C 1
ATOM 684 O O . HIS A 1 87 ? -13.848 2.771 11.275 1.00 89.75 87 HIS A O 1
ATOM 690 N N . PRO A 1 88 ? -14.056 3.862 9.320 1.00 89.19 88 PRO A N 1
ATOM 691 C CA . PRO A 1 88 ? -14.788 5.005 9.887 1.00 89.19 88 PRO A CA 1
ATOM 692 C C . PRO A 1 88 ? -16.039 4.642 10.695 1.00 89.19 88 PRO A C 1
ATOM 694 O O . PRO A 1 88 ? -16.482 5.419 11.530 1.00 89.19 88 PRO A O 1
ATOM 697 N N . ALA A 1 89 ? -16.614 3.471 10.429 1.00 91.25 89 ALA A N 1
ATOM 698 C CA . ALA A 1 89 ? -17.810 2.977 11.104 1.00 91.25 89 ALA A CA 1
ATOM 699 C C . ALA A 1 89 ? -17.522 2.082 12.329 1.00 91.25 89 ALA A C 1
ATOM 701 O O . ALA A 1 89 ? -18.462 1.585 12.940 1.00 91.25 89 ALA A O 1
ATOM 702 N N . VAL A 1 90 ? -16.249 1.837 12.668 1.00 91.62 90 VAL A N 1
ATOM 703 C CA . VAL A 1 90 ? -15.875 1.089 13.878 1.00 91.62 90 VAL A CA 1
ATOM 704 C C . VAL A 1 90 ? -15.829 2.049 15.060 1.00 91.62 90 VAL A C 1
ATOM 706 O O . VAL A 1 90 ? -15.125 3.058 15.020 1.00 91.62 90 VAL A O 1
ATOM 709 N N . LEU A 1 91 ? -16.546 1.716 16.132 1.00 90.81 91 LEU A N 1
ATOM 710 C CA . LEU A 1 91 ? -16.509 2.479 17.375 1.00 90.81 91 LEU A CA 1
ATOM 711 C C . LEU A 1 91 ? -15.330 2.007 18.231 1.00 90.81 91 LEU A C 1
ATOM 713 O O . LEU A 1 91 ? -15.231 0.829 18.563 1.00 90.81 91 LEU A O 1
ATOM 717 N N . ARG A 1 92 ? -14.452 2.938 18.608 1.00 90.31 92 ARG A N 1
ATOM 718 C CA . ARG A 1 92 ? -13.349 2.708 19.548 1.00 90.31 92 ARG A CA 1
ATOM 719 C C . ARG A 1 92 ? -13.744 3.237 20.928 1.00 90.31 92 ARG A C 1
ATOM 721 O O . ARG A 1 92 ? -13.994 4.432 21.059 1.00 90.31 92 ARG A O 1
ATOM 728 N N . LYS A 1 93 ? -13.778 2.372 21.941 1.00 90.38 93 LYS A N 1
ATOM 729 C CA . LYS A 1 93 ? -14.115 2.713 23.332 1.00 90.38 93 LYS A CA 1
ATOM 730 C C . LYS A 1 93 ? -12.974 2.284 24.258 1.00 90.38 93 LYS A C 1
ATOM 732 O O . LYS A 1 93 ? -12.563 1.131 24.206 1.00 90.38 93 LYS A O 1
ATOM 737 N N . GLU A 1 94 ? -12.471 3.186 25.096 1.00 91.94 94 GLU A N 1
ATOM 738 C CA . GLU A 1 94 ? -11.590 2.791 26.207 1.00 91.94 94 GLU A CA 1
ATOM 739 C C . GLU A 1 94 ? -12.436 2.165 27.320 1.00 91.94 94 GLU A C 1
ATOM 741 O O . GLU A 1 94 ? -13.534 2.651 27.605 1.00 91.94 94 GLU A O 1
ATOM 746 N N . ILE A 1 95 ? -11.949 1.079 27.916 1.00 93.62 95 ILE A N 1
ATOM 747 C CA . ILE A 1 95 ? -12.621 0.363 29.003 1.00 93.62 95 ILE A CA 1
ATOM 748 C C . ILE A 1 95 ? -11.709 0.286 30.226 1.00 93.62 95 ILE A C 1
ATOM 750 O O . ILE A 1 95 ? -10.514 0.018 30.096 1.00 93.62 95 ILE A O 1
ATOM 754 N N . GLU A 1 96 ? -12.302 0.512 31.395 1.00 94.44 96 GLU A N 1
ATOM 755 C CA . GLU A 1 96 ? -11.694 0.360 32.719 1.00 94.44 96 GLU A CA 1
ATOM 756 C C . GLU A 1 96 ? -12.761 -0.212 33.664 1.00 94.44 96 GLU A C 1
ATOM 758 O O . GLU A 1 96 ? -13.498 0.528 34.311 1.00 94.44 96 GLU A O 1
ATOM 763 N N . GLU A 1 97 ? -12.914 -1.536 33.674 1.00 92.12 97 GLU A N 1
ATOM 764 C CA . GLU A 1 97 ? -13.989 -2.240 34.391 1.00 92.12 97 GLU A CA 1
ATOM 765 C C . GLU A 1 97 ? -13.416 -3.503 35.056 1.00 92.12 97 GLU A C 1
ATOM 767 O O . GLU A 1 97 ? -12.632 -4.219 34.440 1.00 92.12 97 GLU A O 1
ATOM 772 N N . ASP A 1 98 ? -13.752 -3.763 36.325 1.00 91.38 98 ASP A N 1
ATOM 773 C CA . ASP A 1 98 ? -13.331 -4.957 37.087 1.00 91.38 98 ASP A CA 1
ATOM 774 C C . ASP A 1 98 ? -11.818 -5.271 37.051 1.00 91.38 98 ASP A C 1
ATOM 776 O O . ASP A 1 98 ? -11.386 -6.424 37.045 1.00 91.38 98 ASP A O 1
ATOM 780 N N . GLY A 1 99 ? -10.983 -4.227 37.025 1.00 92.62 99 GLY A N 1
ATOM 781 C CA . GLY A 1 99 ? -9.523 -4.357 36.939 1.00 92.62 99 GLY A CA 1
ATOM 782 C C . GLY A 1 99 ? -8.984 -4.616 35.525 1.00 92.62 99 GLY A C 1
ATOM 783 O O . GLY A 1 99 ? -7.776 -4.775 35.356 1.00 92.62 99 GLY A O 1
ATOM 784 N N . ILE A 1 100 ? -9.845 -4.624 34.504 1.00 90.88 100 ILE A N 1
ATOM 785 C CA . ILE A 1 100 ? -9.477 -4.713 33.090 1.00 90.88 100 ILE A CA 1
ATOM 786 C C . ILE A 1 100 ? -9.347 -3.300 32.523 1.00 90.88 100 ILE A C 1
ATOM 788 O O . ILE A 1 100 ? -10.321 -2.554 32.490 1.00 90.88 100 ILE A O 1
ATOM 792 N N . CYS A 1 101 ? -8.159 -2.958 32.023 1.00 94.12 101 CYS A N 1
ATOM 793 C CA . CYS A 1 101 ? -7.896 -1.731 31.271 1.00 94.12 101 CYS A CA 1
ATOM 794 C C . CYS A 1 101 ? -7.549 -2.091 29.820 1.00 94.12 101 CYS A C 1
ATOM 796 O O . CYS A 1 101 ? -6.680 -2.934 29.578 1.00 94.12 101 CYS A O 1
ATOM 798 N N . GLY A 1 102 ? -8.221 -1.475 28.847 1.00 91.81 102 GLY A N 1
ATOM 799 C CA . GLY A 1 102 ? -7.952 -1.735 27.435 1.00 91.81 102 GLY A CA 1
ATOM 800 C C . GLY A 1 102 ? -8.781 -0.897 26.468 1.00 91.81 102 GLY A C 1
ATOM 801 O O . GLY A 1 102 ? -9.521 -0.000 26.858 1.00 91.81 102 GLY A O 1
ATOM 802 N N . THR A 1 103 ? -8.675 -1.228 25.181 1.00 91.25 103 THR A N 1
ATOM 803 C CA . THR A 1 103 ? -9.444 -0.587 24.108 1.00 91.25 103 THR A CA 1
ATOM 804 C C . THR A 1 103 ? -10.347 -1.615 23.425 1.00 91.25 103 THR A C 1
ATOM 806 O O . THR A 1 103 ? -9.866 -2.588 22.846 1.00 91.25 103 THR A O 1
ATOM 809 N N . LEU A 1 104 ? -11.654 -1.365 23.432 1.00 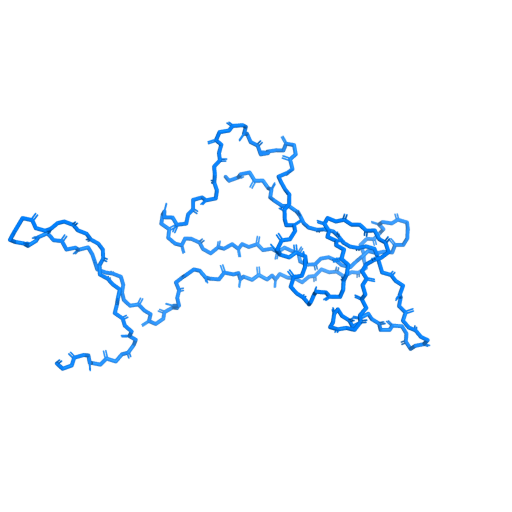91.19 104 LEU A N 1
ATOM 810 C CA . LEU A 1 104 ? -12.671 -2.132 22.721 1.00 91.19 104 LEU A CA 1
ATOM 811 C C . LEU A 1 104 ? -12.943 -1.519 21.337 1.00 91.19 104 LEU A C 1
ATOM 813 O O . LEU A 1 104 ? -13.124 -0.306 21.206 1.00 91.19 104 LEU A O 1
ATOM 817 N N . PHE A 1 105 ? -13.020 -2.364 20.308 1.00 91.75 105 PHE A N 1
ATOM 818 C CA . PHE A 1 105 ? -13.392 -1.978 18.945 1.00 91.75 105 PHE A CA 1
ATOM 819 C C . PHE A 1 105 ? -14.675 -2.703 18.538 1.00 91.75 105 PHE A C 1
ATOM 821 O O . PHE A 1 105 ? -14.702 -3.931 18.493 1.00 91.75 105 PHE A O 1
ATOM 828 N N . LEU A 1 106 ? -15.732 -1.951 18.235 1.00 92.00 106 LEU A N 1
ATOM 829 C CA . LEU A 1 106 ? -17.045 -2.490 17.883 1.00 92.00 106 LEU A CA 1
ATOM 830 C C . LEU A 1 106 ? -17.335 -2.266 16.393 1.00 92.00 106 LEU A C 1
ATOM 832 O O . LEU A 1 106 ? -17.165 -1.140 15.912 1.00 92.00 106 LEU A O 1
ATOM 836 N N . PRO A 1 107 ? -17.770 -3.298 15.645 1.00 92.31 107 PRO A N 1
ATOM 837 C CA . PRO A 1 107 ? -18.190 -3.133 14.258 1.00 92.31 107 PRO A CA 1
ATOM 838 C C . PRO A 1 107 ? -19.434 -2.233 14.163 1.00 92.31 107 PRO A C 1
ATOM 840 O O . PRO A 1 107 ? -20.139 -2.041 15.156 1.00 92.31 107 PRO A O 1
ATOM 843 N N . PRO A 1 108 ? -19.743 -1.688 12.974 1.00 87.94 108 PRO A N 1
ATOM 844 C CA . PRO A 1 108 ? -20.981 -0.945 12.785 1.00 87.94 108 PRO A CA 1
ATOM 845 C C . PRO A 1 108 ? -22.209 -1.834 13.019 1.00 87.94 108 PRO A C 1
ATOM 847 O O . PRO A 1 108 ? -22.267 -2.962 12.535 1.00 87.94 108 PRO A O 1
ATOM 850 N N . GLY A 1 109 ? -23.213 -1.290 13.707 1.00 78.75 109 GLY A N 1
ATOM 851 C CA . GLY A 1 109 ? -24.466 -1.981 14.029 1.00 78.75 109 GLY A CA 1
ATOM 852 C C . GLY A 1 109 ? -24.692 -2.123 15.535 1.00 78.75 109 GLY A C 1
ATOM 853 O O . GLY A 1 109 ? -23.823 -1.806 16.342 1.00 78.75 109 GLY A O 1
ATOM 854 N N . LYS A 1 110 ? -25.891 -2.567 15.929 1.00 62.28 110 LYS A N 1
ATOM 855 C CA . LYS A 1 110 ? -26.175 -2.912 17.326 1.00 62.28 110 LYS A CA 1
ATOM 856 C C . LYS A 1 110 ? -25.636 -4.317 17.588 1.00 62.28 110 LYS A C 1
ATOM 858 O O . LYS A 1 110 ? -26.201 -5.286 17.091 1.00 62.28 110 LYS A O 1
ATOM 863 N N . THR A 1 111 ? -24.559 -4.430 18.353 1.00 57.19 111 THR A N 1
ATOM 864 C CA . THR A 1 111 ? -24.261 -5.672 19.074 1.00 57.19 111 THR A CA 1
ATOM 865 C C . THR A 1 111 ? -25.329 -5.826 20.154 1.00 57.19 111 THR A C 1
ATOM 867 O O . THR A 1 111 ? -25.390 -4.999 21.065 1.00 57.19 111 THR A O 1
ATOM 870 N N . HIS A 1 112 ? -26.230 -6.790 19.951 1.00 46.47 112 HIS A N 1
ATOM 871 C CA . HIS A 1 112 ? -27.207 -7.237 20.945 1.00 46.47 112 HIS A CA 1
ATOM 872 C C . HIS A 1 112 ? -26.513 -7.914 22.124 1.00 46.47 112 HIS A C 1
ATOM 874 O O . HIS A 1 112 ? -25.486 -8.587 21.876 1.00 46.47 112 HIS A O 1
#